Protein AF-A0A7L4GC61-F1 (afdb_monomer)

Radius of gyration: 16.69 Å; Cα contacts (8 Å, |Δi|>4): 336; chains: 1; bounding box: 38×50×39 Å

Sequence (170 aa):
AGTTYAFGKGGALITYTWPPNDRPSTRADRLALGFSTRQRDAVLVRVDSAAGLGDFLQLHIVRGRGGGGGRGDRCSPPSQGSGDSERLALARQRIPFRLGRVVEEWLLDKGRQLTIFNSQAAVRVGGRDRGRPFQGQLSGLYYNGLKLLALAAEGHPRVRLEGDLRLVGE

Solvent-accessible surface area (backbone atoms only — not comparable to full-atom values): 9991 Å² total; per-residue (Å²): 132,48,28,25,36,36,25,36,93,81,14,13,36,40,37,40,51,45,53,89,91,66,33,53,63,40,70,75,83,51,66,38,47,44,73,49,62,87,68,54,60,26,26,52,38,36,35,35,28,38,91,92,68,82,36,36,40,38,36,30,39,61,63,75,78,74,90,72,91,75,90,81,87,77,90,66,66,84,74,93,67,88,68,103,45,77,46,77,48,78,51,74,93,78,74,77,98,55,93,81,73,63,50,80,74,69,83,79,74,62,94,61,84,68,70,65,50,56,39,38,28,35,41,38,32,20,24,43,94,71,81,28,42,26,47,36,40,41,27,49,36,34,45,79,85,42,47,56,47,49,40,50,72,73,63,37,92,52,46,46,81,46,71,36,63,41,84,74,48,96

Secondary structure (DSSP, 8-state):
---EEEEEEEEEEEEEE--GGG---BSS--EEEEEE---SSEEEEEEEEPTTT--EEEEEE--------------PPS---S-TTEEEEE--S---S-TT------TT-S-S----B--EEEEEESSGGGT----EEEEEEEETTEEHHHHHHTT-TTEEEEEEEEEEE-

Organism: Podargus strigoides (NCBI:txid8905)

Mean predicted aligned error: 12.0 Å

Foldseek 3Di:
DWWKKFAAPFFKKKKFFDDQVRFDKALAKDKWKDWDDPDQWAWFKKWDADPPPRAIATEIHHHPPPPDDDDDDDPPPPDPDDDPHYHYDYDDPDDDDDPDPIVPPDPPPPPDNRDIRPRTTMMMGQRVVVVRGDGGMMIQIDMPNDSRSVCVVVVPVSIDMDDDMDTDDD

pLDDT: mean 71.9, std 22.04, range [30.17, 96.06]

Nearest PDB structures (foldseek):
  3mw3-assembly1_A  TM=7.211E-01  e=9.242E-18  Rattus norvegicus
  3mw4-assembly3_C  TM=7.363E-01  e=2.525E-15  Mus musculus
  3qcw-assembly2_B  TM=7.271E-01  e=1.441E-15  Bos taurus
  3asi-assembly1_A  TM=7.271E-01  e=3.535E-15  Bos taurus
  2r1b-assembly2_B  TM=7.005E-01  e=1.151E-15  Rattus norvegicus

InterPro domains:
  IPR013320 Concanavalin A-like lectin/glucanase domain superfamily [SSF49899] (2-157)

Structure (mmCIF, N/CA/C/O backbone):
data_AF-A0A7L4GC61-F1
#
_entry.id   AF-A0A7L4GC61-F1
#
loop_
_atom_site.group_PDB
_atom_site.id
_atom_site.type_symbol
_atom_site.label_atom_id
_atom_site.label_alt_id
_atom_site.label_comp_id
_atom_site.label_asym_id
_atom_site.label_entity_id
_atom_site.label_seq_id
_atom_site.pdbx_PDB_ins_code
_atom_site.Cartn_x
_atom_site.Cartn_y
_atom_site.Cartn_z
_atom_site.occupancy
_atom_site.B_iso_or_equiv
_atom_site.auth_seq_id
_atom_site.auth_comp_id
_atom_site.auth_asym_id
_atom_site.auth_atom_id
_atom_site.pdbx_PDB_model_num
ATOM 1 N N . ALA A 1 1 ? -12.280 -14.596 1.976 1.00 49.78 1 ALA A N 1
ATOM 2 C CA . ALA A 1 1 ? -11.613 -13.965 3.130 1.00 49.78 1 ALA A CA 1
ATOM 3 C C . ALA A 1 1 ? -10.316 -13.335 2.637 1.00 49.78 1 ALA A C 1
ATOM 5 O O .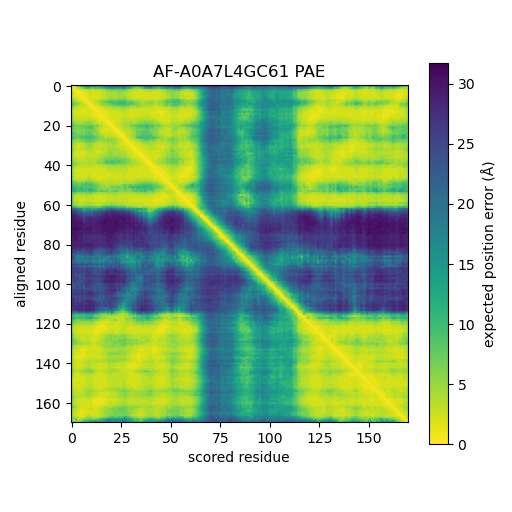 ALA A 1 1 ? -9.881 -13.688 1.543 1.00 49.78 1 ALA A O 1
ATOM 6 N N . GLY A 1 2 ? -9.790 -12.330 3.326 1.00 73.25 2 GLY A N 1
ATOM 7 C CA . GLY A 1 2 ? -8.585 -11.638 2.887 1.00 73.25 2 GLY A CA 1
ATOM 8 C C . GLY A 1 2 ? -7.838 -11.034 4.065 1.00 73.25 2 GLY A C 1
ATOM 9 O O . GLY A 1 2 ? -8.454 -10.532 5.008 1.00 73.25 2 GLY A O 1
ATOM 10 N N . THR A 1 3 ? -6.510 -11.033 3.958 1.00 88.50 3 THR A N 1
ATOM 11 C CA . THR A 1 3 ? -5.592 -10.576 4.999 1.00 88.50 3 THR A CA 1
ATOM 12 C C . THR A 1 3 ? -5.874 -9.139 5.423 1.00 88.50 3 THR A C 1
ATOM 14 O O . THR A 1 3 ? -6.007 -8.240 4.584 1.00 88.50 3 THR A O 1
ATOM 17 N N . THR A 1 4 ? -5.969 -8.932 6.734 1.00 89.25 4 THR A N 1
ATOM 18 C CA . THR A 1 4 ? -6.341 -7.674 7.379 1.00 89.25 4 THR A CA 1
ATOM 19 C C . THR A 1 4 ? -5.303 -7.267 8.418 1.00 89.25 4 THR A C 1
ATOM 21 O O . THR A 1 4 ? -5.011 -8.015 9.350 1.00 89.25 4 THR A O 1
ATOM 24 N N . TYR A 1 5 ? -4.809 -6.036 8.305 1.00 92.81 5 TYR A N 1
ATOM 25 C CA . TYR A 1 5 ? -3.865 -5.417 9.230 1.00 92.81 5 TYR A CA 1
ATOM 26 C C . TYR A 1 5 ? -4.482 -4.215 9.942 1.00 92.81 5 TYR A C 1
ATOM 28 O O . TYR A 1 5 ? -5.166 -3.397 9.327 1.00 92.81 5 TYR A O 1
ATOM 36 N N . ALA A 1 6 ? -4.197 -4.079 11.234 1.00 93.00 6 ALA A N 1
ATOM 37 C CA . ALA A 1 6 ? -4.470 -2.882 12.014 1.00 93.00 6 ALA A CA 1
ATOM 38 C C . ALA A 1 6 ? -3.208 -2.022 12.143 1.00 93.00 6 ALA A C 1
ATOM 40 O O . ALA A 1 6 ? -2.144 -2.507 12.520 1.00 93.00 6 ALA A O 1
ATOM 41 N N . PHE A 1 7 ? -3.375 -0.735 11.860 1.00 94.00 7 PHE A N 1
ATOM 42 C CA . PHE A 1 7 ? -2.390 0.328 11.987 1.00 94.00 7 PHE A CA 1
ATOM 43 C C . PHE A 1 7 ? -2.709 1.111 13.258 1.00 94.00 7 PHE A C 1
ATOM 45 O O . PHE A 1 7 ? -3.778 1.726 13.368 1.00 94.00 7 PHE A O 1
ATOM 52 N N . GLY A 1 8 ? -1.806 1.040 14.232 1.00 90.94 8 GLY A N 1
ATOM 53 C CA . GLY A 1 8 ? -1.959 1.681 15.529 1.00 90.94 8 GLY A CA 1
ATOM 54 C C . G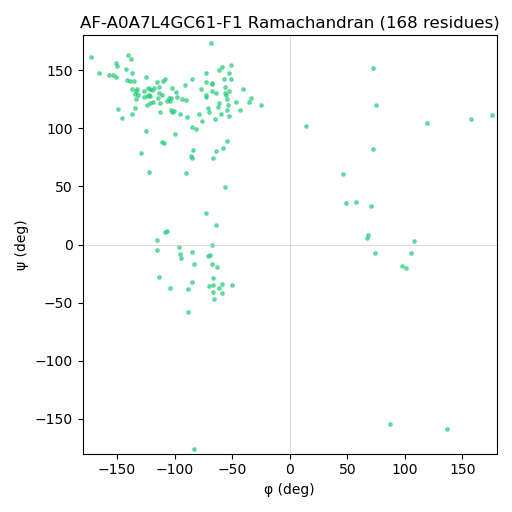LY A 1 8 ? -1.558 3.158 15.531 1.00 90.94 8 GLY A C 1
ATOM 55 O O . GLY A 1 8 ? -1.248 3.759 14.500 1.00 90.94 8 GLY A O 1
ATOM 56 N N . LYS A 1 9 ? -1.600 3.785 16.712 1.00 87.12 9 LYS A N 1
ATOM 57 C CA . LYS A 1 9 ? -1.437 5.245 16.862 1.00 87.12 9 LYS A CA 1
ATOM 58 C C . LYS A 1 9 ? -0.031 5.726 16.503 1.00 87.12 9 LYS A C 1
ATOM 60 O O . LYS A 1 9 ? 0.106 6.859 16.047 1.00 87.12 9 LYS A O 1
ATOM 65 N N . GLY A 1 10 ? 0.984 4.875 16.679 1.00 85.12 10 GLY A N 1
ATOM 66 C CA . GLY A 1 10 ? 2.372 5.180 16.312 1.00 85.12 10 GLY A CA 1
ATOM 67 C C . GLY A 1 10 ? 2.611 5.266 14.800 1.00 85.12 10 GLY A C 1
ATOM 68 O O . GLY A 1 10 ? 3.680 5.699 14.368 1.00 85.12 10 GLY A O 1
ATOM 69 N N . GLY A 1 11 ? 1.612 4.878 13.999 1.00 89.75 11 GLY A N 1
ATOM 70 C CA . GLY A 1 11 ? 1.738 4.721 12.561 1.00 89.75 11 GLY A CA 1
ATOM 71 C C . GLY A 1 11 ? 2.558 3.485 12.203 1.00 89.75 11 GLY A C 1
ATOM 72 O O . GLY A 1 11 ? 3.457 3.051 12.927 1.00 89.75 11 GLY A O 1
ATOM 73 N N . ALA A 1 12 ? 2.260 2.930 11.039 1.00 94.12 12 ALA A N 1
ATOM 74 C CA . ALA A 1 12 ? 2.990 1.803 10.493 1.00 94.12 12 ALA A CA 1
ATOM 75 C C . ALA A 1 12 ? 3.232 1.984 9.001 1.00 94.12 12 ALA A C 1
ATOM 77 O O . ALA A 1 12 ? 2.556 2.770 8.332 1.00 94.12 12 ALA A O 1
ATOM 78 N N . LEU A 1 13 ? 4.226 1.260 8.504 1.00 95.31 13 LEU A N 1
ATOM 79 C CA . LEU A 1 13 ? 4.596 1.231 7.106 1.00 95.31 13 LEU A CA 1
ATOM 80 C C . LEU A 1 13 ? 4.791 -0.217 6.671 1.00 95.31 13 LEU A C 1
ATOM 82 O O . LEU A 1 13 ? 5.587 -0.947 7.258 1.00 95.31 13 LEU A O 1
ATOM 86 N N . ILE A 1 14 ? 4.079 -0.612 5.623 1.00 95.81 14 ILE A N 1
ATOM 87 C CA . ILE A 1 14 ? 4.376 -1.833 4.878 1.00 95.81 14 ILE A CA 1
ATOM 88 C C . ILE A 1 14 ? 4.992 -1.401 3.560 1.00 95.81 14 ILE A C 1
ATOM 90 O O . ILE A 1 14 ? 4.377 -0.637 2.817 1.00 95.81 14 ILE A O 1
ATOM 94 N N . THR A 1 15 ? 6.188 -1.892 3.266 1.00 96.06 15 THR A N 1
ATOM 95 C CA . THR A 1 15 ? 6.889 -1.599 2.017 1.00 96.06 15 THR A CA 1
ATOM 96 C C . THR A 1 15 ? 7.110 -2.886 1.246 1.00 96.06 15 THR A C 1
ATOM 98 O O . THR A 1 15 ? 7.748 -3.801 1.753 1.00 96.06 15 THR A O 1
ATOM 101 N N . TYR A 1 16 ? 6.619 -2.943 0.014 1.00 95.38 16 TYR A N 1
ATOM 102 C CA . TYR A 1 16 ? 7.006 -3.949 -0.965 1.00 95.38 16 TYR A CA 1
ATOM 103 C C . TYR A 1 16 ? 7.936 -3.305 -1.989 1.00 95.38 16 TYR A C 1
ATOM 105 O O . TYR A 1 16 ? 7.571 -2.297 -2.596 1.00 95.38 16 TYR A O 1
ATOM 113 N N . THR A 1 17 ? 9.111 -3.889 -2.204 1.00 94.50 17 THR A N 1
ATOM 114 C CA . THR A 1 17 ? 10.103 -3.365 -3.153 1.00 94.50 17 THR A CA 1
ATOM 115 C C . THR A 1 17 ? 10.301 -4.340 -4.306 1.00 94.50 17 THR A C 1
ATOM 117 O O . THR A 1 17 ? 10.631 -5.509 -4.091 1.00 94.50 17 THR A O 1
ATOM 120 N N . TRP A 1 18 ? 10.151 -3.855 -5.540 1.00 93.31 18 TRP A N 1
ATOM 121 C CA . TRP A 1 18 ? 10.529 -4.630 -6.719 1.00 93.31 18 TRP A CA 1
ATOM 122 C C . TRP A 1 18 ? 12.051 -4.614 -6.898 1.00 93.31 18 TRP A C 1
ATOM 124 O O . TRP A 1 18 ? 12.667 -3.540 -6.836 1.00 93.31 18 TRP A O 1
ATOM 134 N N . PRO A 1 19 ? 12.674 -5.775 -7.167 1.00 91.81 19 PRO A N 1
ATOM 135 C CA . PRO A 1 19 ? 14.046 -5.822 -7.649 1.00 91.81 19 PRO A CA 1
ATOM 136 C C . PRO A 1 19 ? 14.223 -4.928 -8.881 1.00 91.81 19 PRO A C 1
ATOM 138 O O . PRO A 1 19 ? 13.292 -4.832 -9.680 1.00 91.81 19 PRO A O 1
ATOM 141 N N . PRO A 1 20 ? 15.403 -4.315 -9.087 1.00 87.38 20 PRO A N 1
ATOM 142 C CA . PRO A 1 20 ? 15.660 -3.450 -10.240 1.00 87.38 20 PRO A CA 1
ATOM 143 C C . PRO A 1 20 ? 15.290 -4.068 -11.596 1.00 87.38 20 PRO A C 1
ATOM 145 O O . PRO A 1 20 ? 14.794 -3.352 -12.459 1.00 87.38 20 PRO A O 1
ATOM 148 N N . ASN A 1 21 ? 15.463 -5.385 -11.745 1.00 89.88 21 ASN A N 1
ATOM 149 C CA . ASN A 1 21 ? 15.194 -6.119 -12.987 1.00 89.88 21 ASN A CA 1
ATOM 150 C C . ASN A 1 21 ? 13.714 -6.506 -13.174 1.00 89.88 21 ASN A C 1
ATOM 152 O O . ASN A 1 21 ? 13.304 -6.799 -14.290 1.00 89.88 21 ASN A O 1
ATOM 156 N N . ASP A 1 22 ? 12.912 -6.474 -12.105 1.00 89.31 22 ASP A N 1
ATOM 157 C CA . ASP A 1 22 ? 11.516 -6.941 -12.093 1.00 89.31 22 ASP A CA 1
ATOM 158 C C . ASP A 1 22 ? 10.516 -5.770 -12.038 1.00 89.31 22 ASP A C 1
ATOM 160 O O . ASP A 1 22 ? 9.337 -5.971 -11.740 1.00 89.31 22 ASP A O 1
ATOM 164 N N . ARG A 1 23 ? 10.971 -4.525 -12.241 1.00 88.81 23 ARG A N 1
ATOM 165 C CA . ARG A 1 23 ? 10.123 -3.333 -12.100 1.00 88.81 23 ARG A CA 1
ATOM 166 C C . ARG A 1 23 ? 9.093 -3.267 -13.230 1.00 88.81 23 ARG A C 1
ATOM 168 O O . ARG A 1 23 ? 9.476 -3.063 -14.384 1.00 88.81 23 ARG A O 1
ATOM 175 N N . PRO A 1 24 ? 7.788 -3.394 -12.936 1.00 85.69 24 PRO A N 1
ATOM 176 C CA . PRO A 1 24 ? 6.777 -3.379 -13.978 1.00 85.69 24 PRO A CA 1
ATOM 177 C C . PRO A 1 24 ? 6.593 -1.964 -14.535 1.00 85.69 24 PRO A C 1
ATOM 179 O O . PRO A 1 24 ? 6.721 -0.968 -13.819 1.00 85.69 24 PRO A O 1
ATOM 182 N N . SER A 1 25 ? 6.260 -1.891 -15.823 1.00 82.50 25 SER A N 1
ATOM 183 C CA . SER A 1 25 ? 5.796 -0.668 -16.481 1.00 82.50 25 SER A CA 1
ATOM 184 C C . SER A 1 25 ? 4.414 -0.928 -17.060 1.00 82.50 25 SER A C 1
ATOM 186 O O . SER A 1 25 ? 4.239 -1.854 -17.853 1.00 82.50 25 SER A O 1
ATOM 188 N N . THR A 1 26 ? 3.416 -0.154 -16.646 1.00 74.75 26 THR A N 1
ATOM 189 C CA . THR A 1 26 ? 2.010 -0.447 -16.952 1.00 74.75 26 THR A CA 1
ATOM 190 C C . THR A 1 26 ? 1.335 0.729 -17.645 1.00 74.75 26 THR A C 1
ATOM 192 O O . THR A 1 26 ? 1.588 1.901 -17.366 1.00 74.75 26 THR A O 1
ATOM 195 N N . ARG A 1 27 ? 0.434 0.411 -18.580 1.00 69.19 27 ARG A N 1
ATOM 196 C CA . ARG A 1 27 ? -0.474 1.402 -19.180 1.00 69.19 27 ARG A CA 1
ATOM 197 C C . ARG A 1 27 ? -1.724 1.605 -18.331 1.00 69.19 27 ARG A C 1
ATOM 199 O O . ARG A 1 27 ? -2.237 2.714 -18.274 1.00 69.19 27 ARG A O 1
ATOM 206 N N . ALA A 1 28 ? -2.178 0.552 -17.652 1.00 67.88 28 ALA A N 1
ATOM 207 C CA . ALA A 1 28 ? -3.337 0.565 -16.771 1.00 67.88 28 ALA A CA 1
ATOM 208 C C . ALA A 1 28 ? -2.993 -0.124 -15.446 1.00 67.88 28 ALA A C 1
ATOM 210 O O . ALA A 1 28 ? -2.425 -1.215 -15.447 1.00 67.88 28 ALA A O 1
ATOM 211 N N . ASP A 1 29 ? -3.369 0.508 -14.335 1.00 71.88 29 ASP A N 1
ATOM 212 C CA . ASP A 1 29 ? -3.153 -0.005 -12.985 1.00 71.88 29 ASP A CA 1
ATOM 213 C C . ASP A 1 29 ? -4.489 -0.340 -12.320 1.00 71.88 29 ASP A C 1
ATOM 215 O O . ASP A 1 29 ? -5.443 0.436 -12.385 1.00 71.88 29 ASP A O 1
ATOM 219 N N . ARG A 1 30 ? -4.551 -1.495 -11.656 1.00 75.75 30 ARG A N 1
ATOM 220 C CA . ARG A 1 30 ? -5.691 -1.940 -10.851 1.00 75.75 30 ARG A CA 1
ATOM 221 C C . ARG A 1 30 ? -5.276 -1.979 -9.389 1.00 75.75 30 ARG A C 1
ATOM 223 O O . ARG A 1 30 ? -4.443 -2.800 -9.013 1.00 75.75 30 ARG A O 1
ATOM 230 N N . LEU A 1 31 ? -5.880 -1.117 -8.578 1.00 78.00 31 LEU A N 1
ATOM 231 C CA . LEU A 1 31 ? -5.681 -1.041 -7.134 1.00 78.00 31 LEU A CA 1
ATOM 232 C C . LEU A 1 31 ? -7.028 -1.245 -6.438 1.00 78.00 31 LEU A C 1
ATOM 234 O O . LEU A 1 31 ? -7.983 -0.541 -6.746 1.00 78.00 31 LEU A O 1
ATOM 238 N N . ALA A 1 32 ? -7.090 -2.173 -5.490 1.00 78.75 32 ALA A N 1
ATOM 239 C CA . ALA A 1 32 ? -8.248 -2.382 -4.631 1.00 78.75 32 ALA A CA 1
ATOM 240 C C . ALA A 1 32 ? -7.794 -2.556 -3.181 1.00 78.75 32 ALA A C 1
ATOM 242 O O . ALA A 1 32 ? -6.779 -3.194 -2.915 1.00 78.75 32 ALA A O 1
ATOM 243 N N . LEU A 1 33 ? -8.540 -1.984 -2.240 1.00 80.94 33 LEU A N 1
ATOM 244 C CA . LEU A 1 33 ? -8.346 -2.190 -0.805 1.00 80.94 33 LEU A CA 1
ATOM 245 C C . LEU A 1 33 ? -9.630 -1.886 -0.037 1.00 80.94 33 LEU A C 1
ATOM 247 O O . LEU A 1 33 ? -10.377 -0.970 -0.383 1.00 80.94 33 LEU A O 1
ATOM 251 N N . GLY A 1 34 ? -9.853 -2.639 1.032 1.00 81.69 34 GLY A N 1
ATOM 252 C CA . GLY A 1 34 ? -10.786 -2.287 2.090 1.00 81.69 34 GLY A CA 1
ATOM 253 C C . GLY A 1 34 ? -10.056 -1.502 3.171 1.00 81.69 34 GLY A C 1
ATOM 254 O O . GLY A 1 34 ? -8.937 -1.849 3.542 1.00 81.69 34 GLY A O 1
ATOM 255 N N . PHE A 1 35 ? -10.668 -0.439 3.690 1.00 84.19 35 PHE A N 1
ATOM 256 C CA . PHE A 1 35 ? -10.126 0.279 4.839 1.00 84.19 35 PHE A CA 1
ATOM 257 C C . PHE A 1 35 ? -11.231 0.748 5.780 1.00 84.19 35 PHE A C 1
ATOM 259 O O . PHE A 1 35 ? -12.350 1.037 5.361 1.00 84.19 35 PHE A O 1
ATOM 266 N N . SER A 1 36 ? -10.900 0.849 7.063 1.00 80.69 36 SER A N 1
ATOM 267 C CA . SER A 1 36 ? -11.767 1.389 8.106 1.00 80.69 36 SER A CA 1
ATOM 268 C C . SER A 1 36 ? -10.955 2.341 8.968 1.00 80.69 36 SER A C 1
ATOM 270 O O . SER A 1 36 ? -9.974 1.942 9.592 1.00 80.69 36 SER A O 1
ATOM 272 N N . THR A 1 37 ? -11.339 3.616 8.990 1.00 83.19 37 THR A N 1
ATOM 273 C CA . THR A 1 37 ? -10.672 4.633 9.805 1.00 83.19 37 THR A CA 1
ATOM 274 C C . THR A 1 37 ? -11.630 5.740 10.222 1.00 83.19 37 THR A C 1
ATOM 276 O O . THR A 1 37 ? -12.630 6.011 9.559 1.00 83.19 37 THR A O 1
ATOM 279 N N . ARG A 1 38 ? -11.288 6.413 11.323 1.00 80.00 38 ARG A N 1
ATOM 280 C CA . ARG A 1 38 ? -11.904 7.681 11.741 1.00 80.00 38 ARG A CA 1
ATOM 281 C C . ARG A 1 38 ? -11.099 8.901 11.282 1.00 80.00 38 ARG A C 1
ATOM 283 O O . ARG A 1 38 ? -11.566 10.029 11.439 1.00 80.00 38 ARG A O 1
ATOM 290 N N . GLN A 1 39 ? -9.897 8.698 10.740 1.00 80.50 39 GLN A N 1
ATOM 291 C CA . GLN A 1 39 ? -9.047 9.782 10.266 1.00 80.50 39 GLN A CA 1
ATOM 292 C C . GLN A 1 39 ? -9.667 10.461 9.049 1.00 80.50 39 GLN A C 1
ATOM 294 O O . GLN A 1 39 ? -10.220 9.817 8.159 1.00 80.50 39 GLN A O 1
ATOM 299 N N . ARG A 1 40 ? -9.567 11.790 9.030 1.00 77.62 40 ARG A N 1
ATOM 300 C CA . ARG A 1 40 ? -10.038 12.652 7.934 1.00 77.62 40 ARG A CA 1
ATOM 301 C C . ARG A 1 40 ? -8.948 12.977 6.926 1.00 77.62 40 ARG A C 1
ATOM 303 O O . ARG A 1 40 ? -9.245 13.532 5.875 1.00 77.62 40 ARG A O 1
ATOM 310 N N . ASP A 1 41 ? -7.716 12.653 7.276 1.00 81.25 41 ASP A N 1
ATOM 311 C CA . ASP A 1 41 ? -6.543 12.900 6.472 1.00 81.25 41 ASP A CA 1
ATOM 312 C C . ASP A 1 41 ? -5.511 11.801 6.757 1.00 81.25 41 ASP A C 1
ATOM 314 O O . ASP A 1 41 ? -5.092 11.646 7.903 1.00 81.25 41 ASP A O 1
ATOM 318 N N . ALA A 1 42 ? -5.175 11.001 5.743 1.00 83.06 42 ALA A N 1
ATOM 319 C CA . ALA A 1 42 ? -4.178 9.933 5.828 1.00 83.06 42 ALA A CA 1
ATOM 320 C C . ALA A 1 42 ? -3.766 9.451 4.432 1.00 83.06 42 ALA A C 1
ATOM 322 O O . ALA A 1 42 ? -4.596 9.413 3.521 1.00 83.06 42 ALA A O 1
ATOM 323 N N . VAL A 1 43 ? -2.515 9.020 4.261 1.00 87.44 43 VAL A N 1
ATOM 324 C CA . VAL A 1 43 ? -2.086 8.301 3.051 1.00 87.44 43 VAL A CA 1
ATOM 325 C C . VAL A 1 43 ? -2.290 6.805 3.270 1.00 87.44 43 VAL A C 1
ATOM 327 O O . VAL A 1 43 ? -1.785 6.236 4.233 1.00 87.44 43 VAL A O 1
ATOM 330 N N . LEU A 1 44 ? -3.041 6.172 2.368 1.00 87.81 44 LEU A N 1
ATOM 331 C CA . LEU A 1 44 ? -3.351 4.746 2.445 1.00 87.81 44 LEU A CA 1
ATOM 332 C C . LEU A 1 44 ? -2.270 3.936 1.744 1.00 87.81 44 LEU A C 1
ATOM 334 O O . LEU A 1 44 ? -1.625 3.092 2.361 1.00 87.81 44 LEU A O 1
ATOM 338 N N . VAL A 1 45 ? -2.067 4.218 0.458 1.00 90.50 45 VAL A N 1
ATOM 339 C CA . VAL A 1 45 ? -1.139 3.492 -0.408 1.00 90.50 45 VAL A CA 1
ATOM 340 C C . VAL A 1 45 ? -0.453 4.480 -1.334 1.00 90.50 45 VAL A C 1
ATOM 342 O O . VAL A 1 45 ? -1.082 5.406 -1.846 1.00 90.50 45 VAL A O 1
ATOM 345 N N . ARG A 1 46 ? 0.831 4.263 -1.584 1.00 89.50 46 ARG A N 1
ATOM 346 C CA . ARG A 1 46 ? 1.609 4.990 -2.575 1.00 89.50 46 ARG A CA 1
ATOM 347 C C . ARG A 1 46 ? 2.480 4.018 -3.356 1.00 89.50 46 ARG A C 1
ATOM 349 O O . ARG A 1 46 ? 3.130 3.169 -2.760 1.00 89.50 46 ARG A O 1
ATOM 356 N N . VAL A 1 47 ? 2.500 4.151 -4.673 1.00 88.88 47 VAL A N 1
ATOM 357 C CA . VAL A 1 47 ? 3.423 3.445 -5.561 1.00 88.88 47 VAL A CA 1
ATOM 358 C C . VAL A 1 47 ? 4.348 4.490 -6.154 1.00 88.88 47 VAL A C 1
ATOM 360 O O . VAL A 1 47 ? 3.875 5.441 -6.771 1.00 88.88 47 VAL A O 1
ATOM 363 N N . ASP A 1 48 ? 5.649 4.338 -5.953 1.00 86.94 48 ASP A N 1
ATOM 364 C CA . ASP A 1 48 ? 6.652 5.231 -6.531 1.00 86.94 48 ASP A CA 1
ATOM 365 C C . ASP A 1 48 ? 7.414 4.509 -7.647 1.00 86.94 48 ASP A C 1
ATOM 367 O O . ASP A 1 48 ? 7.721 3.315 -7.546 1.00 86.94 48 ASP A O 1
ATOM 371 N N . SER A 1 49 ? 7.728 5.250 -8.708 1.00 84.81 49 SER A N 1
ATOM 372 C CA . SER A 1 49 ? 8.676 4.830 -9.741 1.00 84.81 49 SER A CA 1
ATOM 373 C C . SER A 1 49 ? 10.112 4.771 -9.211 1.00 84.81 49 SER A C 1
ATOM 375 O O . SER A 1 49 ? 10.422 5.145 -8.075 1.00 84.81 49 SER A O 1
ATOM 377 N N . ALA A 1 50 ? 11.011 4.262 -10.048 1.00 83.12 50 ALA A N 1
ATOM 378 C CA . ALA A 1 50 ? 12.440 4.293 -9.798 1.00 83.12 50 ALA A CA 1
ATOM 379 C C . ALA A 1 50 ? 12.971 5.722 -9.625 1.00 83.12 50 ALA A C 1
ATOM 381 O O . ALA A 1 50 ? 12.440 6.689 -10.175 1.00 83.12 50 ALA A O 1
ATOM 382 N N . ALA A 1 51 ? 14.068 5.835 -8.874 1.00 78.12 51 ALA A N 1
ATOM 383 C CA . ALA A 1 51 ? 14.772 7.096 -8.699 1.00 78.12 51 ALA A CA 1
ATOM 384 C C . ALA A 1 51 ? 15.109 7.721 -10.064 1.00 78.12 51 ALA A C 1
ATOM 386 O O . ALA A 1 51 ? 15.612 7.036 -10.953 1.00 78.12 51 ALA A O 1
ATOM 387 N N . GLY A 1 52 ? 14.815 9.013 -10.212 1.00 73.50 52 GLY A N 1
ATOM 388 C CA . GLY A 1 52 ? 15.036 9.773 -11.445 1.00 73.50 52 GLY A CA 1
ATOM 389 C C . GLY A 1 52 ? 13.806 9.931 -12.345 1.00 73.50 52 GLY A C 1
ATOM 390 O O . GLY A 1 52 ? 13.799 10.854 -13.148 1.00 73.50 52 GLY A O 1
ATOM 391 N N . LEU A 1 53 ? 12.759 9.108 -12.192 1.00 74.12 53 LEU A N 1
ATOM 392 C CA . LEU A 1 53 ? 11.531 9.229 -12.997 1.00 74.12 53 LEU A CA 1
ATOM 393 C C . LEU A 1 53 ? 10.504 10.186 -12.379 1.00 74.12 53 LEU A C 1
ATOM 395 O O . LEU A 1 53 ? 9.843 10.924 -13.095 1.00 74.12 53 LEU A O 1
ATOM 399 N N . GLY A 1 54 ? 10.369 10.189 -11.051 1.00 70.62 54 GLY A N 1
ATOM 400 C CA . GLY A 1 54 ? 9.458 11.097 -10.340 1.00 70.62 54 GLY A CA 1
ATOM 401 C C . GLY A 1 54 ? 7.967 10.744 -10.447 1.00 70.62 54 GLY A C 1
ATOM 402 O O . GLY A 1 54 ? 7.164 11.326 -9.721 1.00 70.62 54 GLY A O 1
ATOM 403 N N . ASP A 1 55 ? 7.594 9.761 -11.270 1.00 73.81 55 ASP A N 1
ATOM 404 C CA . ASP A 1 55 ? 6.216 9.285 -11.399 1.00 73.81 55 ASP A CA 1
ATOM 405 C C . ASP A 1 55 ? 5.746 8.585 -10.120 1.00 73.81 55 ASP A C 1
ATOM 407 O O . ASP A 1 55 ? 6.471 7.766 -9.536 1.00 73.81 55 ASP A O 1
ATOM 411 N N . PHE A 1 56 ? 4.508 8.848 -9.705 1.00 80.00 56 PHE A N 1
ATOM 412 C CA . PHE A 1 56 ? 3.901 8.137 -8.587 1.00 80.00 56 PHE A CA 1
ATOM 413 C C . PHE A 1 56 ? 2.379 8.020 -8.710 1.00 80.00 56 PHE A C 1
ATOM 415 O O . PHE A 1 56 ? 1.681 8.858 -9.284 1.00 80.00 56 PHE A O 1
ATOM 422 N N . LEU A 1 57 ? 1.862 6.972 -8.079 1.00 80.06 57 LEU A N 1
ATOM 423 C CA . LEU A 1 57 ? 0.448 6.747 -7.826 1.00 80.06 57 LEU A CA 1
ATOM 424 C C . LEU A 1 57 ? 0.214 6.888 -6.325 1.00 80.06 57 LEU A C 1
ATOM 426 O O . LEU A 1 57 ? 0.893 6.233 -5.538 1.00 80.06 57 LEU A O 1
ATOM 430 N N . GLN A 1 58 ? -0.750 7.699 -5.895 1.00 81.50 58 GLN A N 1
ATOM 431 C CA . GLN A 1 58 ? -1.064 7.818 -4.470 1.00 81.50 58 GLN A CA 1
ATOM 432 C C . GLN A 1 58 ? -2.566 7.772 -4.222 1.00 81.50 58 GLN A C 1
ATOM 434 O O . GLN A 1 58 ? -3.340 8.539 -4.794 1.00 81.50 58 GLN A O 1
ATOM 439 N N . LEU A 1 59 ? -2.951 6.904 -3.291 1.00 81.44 59 LEU A N 1
ATOM 440 C CA . LEU A 1 59 ? -4.271 6.861 -2.699 1.00 81.44 59 LEU A CA 1
ATOM 441 C C . LEU A 1 59 ? -4.211 7.459 -1.297 1.00 81.44 59 LEU A C 1
ATOM 443 O O . LEU A 1 59 ? -3.473 6.994 -0.421 1.00 81.44 59 LEU A O 1
ATOM 447 N N . HIS A 1 60 ? -5.030 8.476 -1.069 1.00 80.25 60 HIS A N 1
ATOM 448 C CA . HIS A 1 60 ? -5.144 9.106 0.236 1.00 80.25 60 HIS A CA 1
ATOM 449 C C . HIS A 1 60 ? -6.591 9.462 0.579 1.00 80.25 60 HIS A C 1
ATOM 451 O O . HIS A 1 60 ? -7.476 9.522 -0.278 1.00 80.25 60 HIS A O 1
ATOM 457 N N . ILE A 1 61 ? -6.821 9.706 1.861 1.00 76.75 61 ILE A N 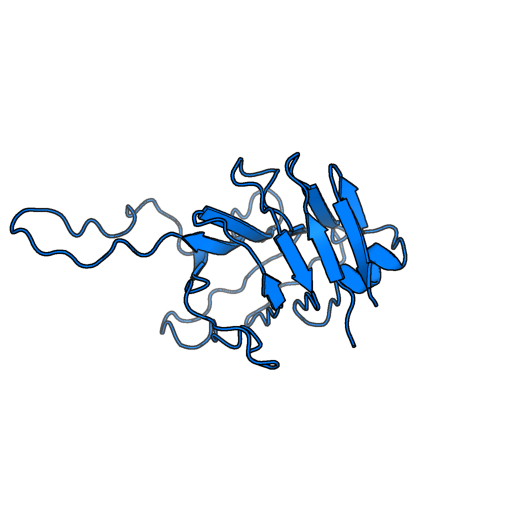1
ATOM 458 C CA . ILE A 1 61 ? -8.044 10.295 2.383 1.00 76.75 61 ILE A CA 1
ATOM 459 C C . ILE A 1 61 ? -7.794 11.793 2.481 1.00 76.75 61 ILE A C 1
ATOM 461 O O . ILE A 1 61 ? -6.832 12.226 3.115 1.00 76.75 61 ILE A O 1
ATOM 465 N N . VAL A 1 62 ? -8.663 12.582 1.860 1.00 69.19 62 VAL A N 1
ATOM 466 C CA . VAL A 1 62 ? -8.696 14.037 2.021 1.00 69.19 62 VAL A CA 1
ATOM 467 C C . VAL A 1 62 ? -10.083 14.396 2.513 1.00 69.19 62 VAL A C 1
ATOM 469 O O . VAL A 1 62 ? -11.088 13.990 1.924 1.00 69.19 62 VAL A O 1
ATOM 472 N N . ARG A 1 63 ? -10.148 15.163 3.601 1.00 60.66 63 ARG A N 1
ATOM 473 C CA . ARG A 1 63 ? -11.400 15.721 4.103 1.00 60.66 63 ARG A CA 1
ATOM 474 C C . ARG A 1 63 ? -12.070 16.477 2.958 1.00 60.66 63 ARG A C 1
ATOM 476 O O . ARG A 1 63 ? -11.515 17.449 2.452 1.00 60.66 63 ARG A O 1
ATOM 483 N N . GLY A 1 64 ? -13.283 16.069 2.587 1.00 49.28 64 GLY A N 1
ATOM 484 C CA . GLY A 1 64 ? -14.131 16.896 1.740 1.00 49.28 64 GLY A CA 1
ATOM 485 C C . GLY A 1 64 ? -14.261 18.261 2.406 1.00 49.28 64 GLY A C 1
ATOM 486 O O . GLY A 1 64 ? -14.768 18.352 3.528 1.00 49.28 64 GLY A O 1
ATOM 487 N N . ARG A 1 65 ? -13.757 19.314 1.753 1.00 43.88 65 ARG A N 1
ATOM 488 C CA . ARG A 1 65 ? -14.131 20.689 2.083 1.00 43.88 65 ARG A CA 1
ATOM 489 C C . ARG A 1 65 ? -15.658 20.680 2.039 1.00 43.88 65 ARG A C 1
ATOM 491 O O . ARG A 1 65 ? -16.236 20.412 0.988 1.00 43.88 65 ARG A O 1
ATOM 498 N N . GLY A 1 66 ? -16.296 20.807 3.200 1.00 41.62 66 GLY A N 1
ATOM 499 C CA . GLY A 1 66 ? -17.744 20.918 3.256 1.00 41.62 66 GLY A CA 1
ATOM 500 C C . GLY A 1 66 ? -18.131 22.077 2.351 1.00 41.62 66 GLY A C 1
ATOM 501 O O . GLY A 1 66 ? -17.572 23.163 2.487 1.00 41.62 66 GLY A O 1
ATOM 502 N N . GLY A 1 67 ? -19.022 21.829 1.396 1.00 46.28 67 GLY A N 1
ATOM 503 C CA . GLY A 1 67 ? -19.712 22.915 0.726 1.00 46.28 67 GLY A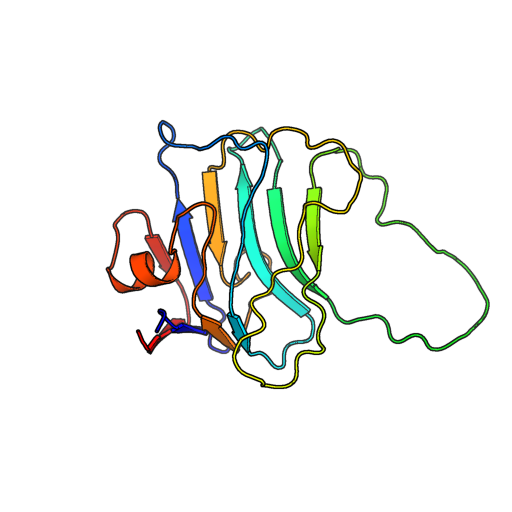 CA 1
ATOM 504 C C . GLY A 1 67 ? -20.469 23.702 1.791 1.00 46.28 67 GLY A C 1
ATOM 505 O O . GLY A 1 67 ? -21.388 23.173 2.408 1.00 46.28 67 GLY A O 1
ATOM 506 N N . GLY A 1 68 ? -20.036 24.933 2.032 1.00 37.25 68 GLY A N 1
ATOM 507 C CA . GLY A 1 68 ? -20.718 25.937 2.835 1.00 37.25 68 GLY A CA 1
ATOM 508 C C . GLY A 1 68 ? -20.405 27.279 2.193 1.00 37.25 68 GLY A C 1
ATOM 509 O O .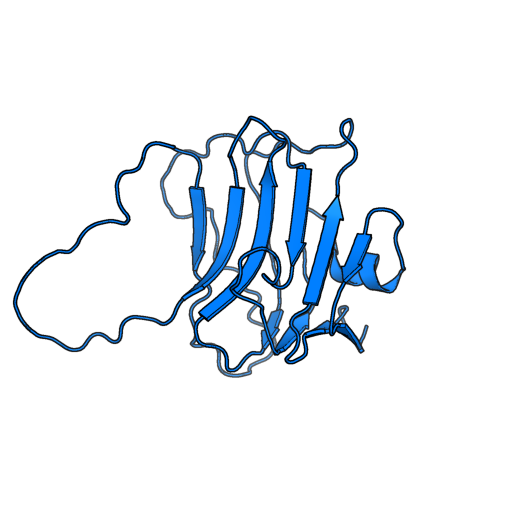 GLY A 1 68 ? -19.245 27.681 2.162 1.00 37.25 68 GLY A O 1
ATOM 510 N N . GLY A 1 69 ? -21.413 27.872 1.555 1.00 47.56 69 GLY A N 1
ATOM 511 C CA . GLY A 1 69 ? -21.280 29.019 0.666 1.00 47.56 69 GLY A CA 1
ATOM 512 C C . GLY A 1 69 ? -20.733 30.280 1.332 1.00 47.56 69 GLY A C 1
ATOM 513 O O . GLY A 1 69 ? -20.955 30.542 2.509 1.00 47.56 69 GLY A O 1
ATOM 514 N N . GLY A 1 70 ? -20.050 31.078 0.521 1.00 34.88 70 GLY A N 1
ATOM 515 C CA . GLY A 1 70 ? -19.542 32.396 0.868 1.00 34.88 70 GLY A CA 1
ATOM 516 C C . GLY A 1 70 ? -18.724 32.908 -0.307 1.00 34.88 70 GLY A C 1
ATOM 517 O O . GLY A 1 70 ? -17.716 32.311 -0.661 1.00 34.88 70 GLY A O 1
ATOM 518 N N . ARG A 1 71 ? -19.238 33.940 -0.973 1.00 46.72 71 ARG A N 1
ATOM 519 C CA . ARG A 1 71 ? -18.655 34.602 -2.146 1.00 46.72 71 ARG A CA 1
ATOM 520 C C . ARG A 1 71 ? -17.192 34.990 -1.893 1.00 46.72 71 ARG A C 1
ATOM 522 O O . ARG A 1 71 ? -16.885 35.479 -0.813 1.00 46.72 71 ARG A O 1
ATOM 529 N N . GLY A 1 72 ? -16.348 34.858 -2.915 1.00 45.19 72 GLY A N 1
ATOM 530 C CA . GLY A 1 72 ? -15.008 35.450 -2.929 1.00 45.19 72 GLY A CA 1
ATOM 531 C C . GLY A 1 72 ? -13.877 34.432 -3.042 1.00 45.19 72 GLY A C 1
ATOM 532 O O . GLY A 1 72 ? -13.502 33.785 -2.073 1.00 45.19 72 GLY A O 1
ATOM 533 N N . ASP A 1 73 ? -13.316 34.385 -4.245 1.00 46.47 73 ASP A N 1
ATOM 534 C CA . ASP A 1 73 ? -11.904 34.156 -4.547 1.00 46.47 73 ASP A CA 1
ATOM 535 C C . ASP A 1 73 ? -11.275 32.756 -4.426 1.00 46.47 73 ASP A C 1
ATOM 537 O O . ASP A 1 73 ? -11.093 32.164 -3.364 1.00 46.47 73 ASP A O 1
ATOM 541 N N . ARG A 1 74 ? -10.776 32.335 -5.600 1.00 37.91 74 ARG A N 1
ATOM 542 C CA . ARG A 1 74 ? -9.807 31.267 -5.890 1.00 37.91 74 ARG A CA 1
ATOM 543 C C . ARG A 1 74 ? -10.301 29.828 -5.737 1.00 37.91 74 ARG A C 1
ATOM 545 O O . ARG A 1 74 ? -9.916 29.082 -4.838 1.00 37.91 74 ARG A O 1
ATOM 552 N N . CYS A 1 75 ? -10.973 29.367 -6.794 1.00 37.00 75 CYS A N 1
ATOM 553 C CA . CYS A 1 75 ? -10.605 28.072 -7.368 1.00 37.00 75 CYS A CA 1
ATOM 554 C C . CYS A 1 75 ? -9.174 28.184 -7.912 1.00 37.00 75 CYS A C 1
ATOM 556 O O . CYS A 1 75 ? -8.971 28.402 -9.101 1.00 37.00 75 CYS A O 1
ATOM 558 N N . SER A 1 76 ? -8.177 28.076 -7.037 1.00 33.72 76 SER A N 1
ATOM 559 C CA . SER A 1 76 ? -6.871 27.636 -7.504 1.00 33.72 76 SER A CA 1
ATOM 560 C C . SER A 1 76 ? -7.035 26.151 -7.838 1.00 33.72 76 SER A C 1
ATOM 562 O O . SER A 1 76 ? -7.358 25.382 -6.924 1.00 33.72 76 SER A O 1
ATOM 564 N N . PRO A 1 77 ? -6.853 25.703 -9.097 1.00 40.75 77 PRO A N 1
ATOM 565 C CA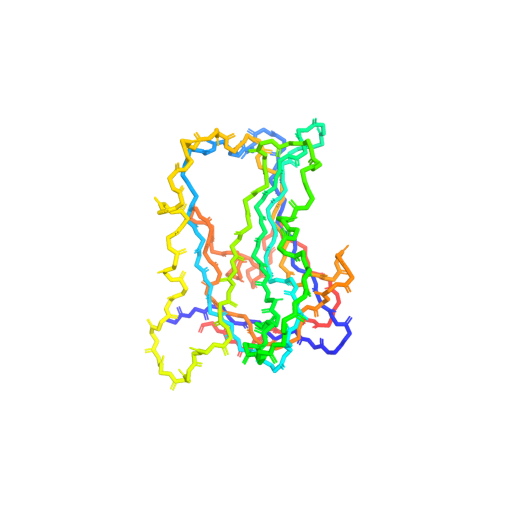 . PRO A 1 77 ? -6.519 24.301 -9.322 1.00 40.75 77 PRO A CA 1
ATOM 566 C C . PRO A 1 77 ? -5.323 23.946 -8.418 1.00 40.75 77 PRO A C 1
ATOM 568 O O . PRO A 1 77 ? -4.574 24.859 -8.040 1.00 40.75 77 PRO A O 1
ATOM 571 N N . PRO A 1 78 ? -5.126 22.668 -8.028 1.00 41.06 78 PRO A N 1
ATOM 572 C CA . PRO A 1 78 ? -3.844 22.272 -7.455 1.00 41.06 78 PRO A CA 1
ATOM 573 C C . PRO A 1 78 ? -2.766 22.862 -8.361 1.00 41.06 78 PRO A C 1
ATOM 575 O O . PRO A 1 78 ? -2.841 22.721 -9.582 1.00 41.06 78 PRO A O 1
ATOM 578 N N . SER A 1 79 ? -1.905 23.672 -7.749 1.00 34.69 79 SER A N 1
ATOM 579 C CA . SER A 1 79 ? -0.884 24.481 -8.398 1.00 34.69 79 SER A CA 1
ATOM 580 C C . SER A 1 79 ? -0.312 23.742 -9.599 1.00 34.69 79 SER A C 1
ATOM 582 O O . SER A 1 79 ? 0.180 22.626 -9.443 1.00 34.69 79 SER A O 1
ATOM 584 N N . GLN A 1 80 ? -0.400 24.370 -10.776 1.00 39.38 80 GLN A N 1
ATOM 585 C CA . GLN A 1 80 ? 0.377 24.015 -11.958 1.00 39.38 80 GLN A CA 1
ATOM 586 C C . GLN A 1 80 ? 1.863 24.118 -11.590 1.00 39.38 80 GLN A C 1
ATOM 588 O O . GLN A 1 80 ? 2.511 25.139 -11.784 1.00 39.38 80 GLN A O 1
ATOM 593 N N . GLY A 1 81 ? 2.368 23.056 -10.974 1.00 31.44 81 GLY A N 1
ATOM 594 C CA . GLY A 1 81 ? 3.768 22.756 -10.762 1.00 31.44 81 GLY A CA 1
ATOM 595 C C . GLY A 1 81 ? 4.083 21.560 -11.640 1.00 31.44 81 GLY A C 1
ATOM 596 O O . GLY A 1 81 ? 3.885 20.429 -11.227 1.00 31.44 81 GLY A O 1
ATOM 597 N N . SER A 1 82 ? 4.455 21.862 -12.883 1.00 35.53 82 SER A N 1
ATOM 598 C CA . SER A 1 82 ? 5.210 21.040 -13.834 1.00 35.53 82 SER A CA 1
ATOM 599 C C . SER A 1 82 ? 5.363 19.543 -13.507 1.00 35.53 82 SER A C 1
ATOM 601 O O . SER A 1 82 ? 6.261 19.156 -12.762 1.00 35.53 82 SER A O 1
ATOM 603 N N . GLY A 1 83 ? 4.568 18.702 -14.170 1.00 30.55 83 GLY A N 1
ATOM 604 C CA . GLY A 1 83 ? 4.809 17.262 -14.261 1.00 30.55 83 GLY A CA 1
ATOM 605 C C . GLY A 1 83 ? 3.527 16.504 -14.579 1.00 30.55 83 GLY A C 1
ATOM 606 O O . GLY A 1 83 ? 2.658 16.361 -13.726 1.00 30.55 83 GLY A O 1
ATOM 607 N N . ASP A 1 84 ? 3.401 15.980 -15.793 1.00 36.31 84 ASP A N 1
ATOM 608 C CA . ASP A 1 84 ? 2.257 15.195 -16.281 1.00 36.31 84 ASP A CA 1
ATOM 609 C C . ASP A 1 84 ? 2.020 13.845 -15.557 1.00 36.31 84 ASP A C 1
ATOM 611 O O . ASP A 1 84 ? 1.259 12.999 -16.028 1.00 36.31 84 ASP A O 1
ATOM 615 N N . SER A 1 85 ? 2.612 13.653 -14.379 1.00 42.56 85 SER A N 1
ATOM 616 C CA . SER A 1 85 ? 2.938 12.350 -13.797 1.00 42.56 85 SER A CA 1
ATOM 617 C C . SER A 1 85 ? 2.205 11.999 -12.498 1.00 42.56 85 SER A C 1
ATOM 619 O O . SER A 1 85 ? 2.362 10.891 -11.983 1.00 42.56 85 SER A O 1
ATOM 621 N N . GLU A 1 86 ? 1.405 12.909 -11.935 1.00 44.81 86 GLU A N 1
ATOM 622 C CA . GLU A 1 86 ? 0.740 12.673 -10.648 1.00 44.81 86 GLU A CA 1
ATOM 623 C C . GLU A 1 86 ? -0.631 12.001 -10.823 1.00 44.81 86 GLU A C 1
ATOM 625 O O . GLU A 1 86 ? -1.605 12.611 -11.278 1.00 44.81 86 GLU A O 1
ATOM 630 N N . ARG A 1 87 ? -0.736 10.724 -10.427 1.00 52.81 87 ARG A N 1
ATOM 631 C CA . ARG A 1 87 ? -2.006 9.981 -10.403 1.00 52.81 87 ARG A CA 1
ATOM 632 C C . ARG A 1 87 ? -2.566 9.945 -8.980 1.00 52.81 87 ARG A C 1
ATOM 634 O O . ARG A 1 87 ? -2.196 9.095 -8.167 1.00 52.81 87 ARG A O 1
ATOM 641 N N . LEU A 1 88 ? -3.464 10.882 -8.678 1.00 48.00 88 LEU A N 1
ATOM 642 C CA . LEU A 1 88 ? -4.094 11.008 -7.365 1.00 48.00 88 LEU A CA 1
ATOM 643 C C . LEU A 1 88 ? -5.507 10.410 -7.357 1.00 48.00 88 LEU A C 1
ATOM 645 O O . LEU A 1 88 ? -6.413 10.934 -8.006 1.00 48.00 88 LEU A O 1
ATOM 649 N N . ALA A 1 89 ? -5.704 9.337 -6.590 1.00 49.16 89 ALA A N 1
ATOM 650 C CA . ALA A 1 89 ? -7.024 8.768 -6.331 1.00 49.16 89 ALA A CA 1
ATOM 651 C C . ALA A 1 89 ? -7.550 9.279 -4.977 1.00 49.16 89 ALA A C 1
ATOM 653 O O . ALA A 1 89 ? -6.868 9.187 -3.952 1.00 49.16 89 ALA A O 1
ATOM 654 N N . LEU A 1 90 ? -8.762 9.842 -4.968 1.00 46.53 90 LEU A N 1
ATOM 655 C CA . LEU A 1 90 ? -9.424 10.338 -3.759 1.00 46.53 90 LEU A CA 1
ATOM 656 C C . LEU A 1 90 ? -10.360 9.261 -3.206 1.00 46.53 90 LEU A C 1
ATOM 658 O O . LEU A 1 90 ? -11.402 8.993 -3.794 1.00 46.53 90 LEU A O 1
ATOM 662 N N . ALA A 1 91 ? -10.045 8.694 -2.040 1.00 43.41 91 ALA A N 1
ATOM 66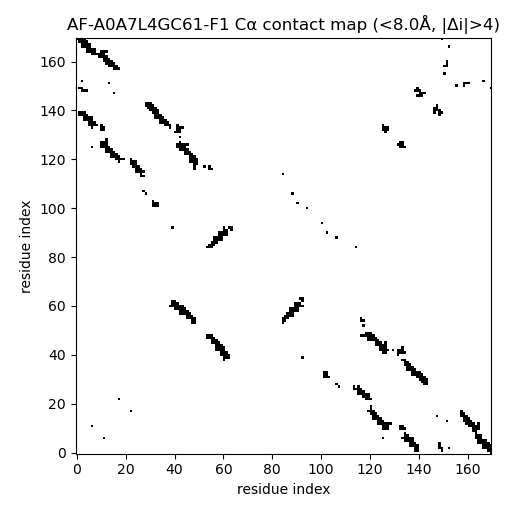3 C CA . ALA A 1 91 ? -10.984 7.825 -1.335 1.00 43.41 91 ALA A CA 1
ATOM 664 C C . ALA A 1 91 ? -12.074 8.684 -0.657 1.00 43.41 91 ALA A C 1
ATOM 666 O O . ALA A 1 91 ? -11.806 9.376 0.330 1.00 43.41 91 ALA A O 1
ATOM 667 N N . ARG A 1 92 ? -13.309 8.698 -1.183 1.00 38.16 92 ARG A N 1
ATOM 668 C CA . ARG A 1 92 ? -14.401 9.513 -0.613 1.00 38.16 92 ARG A CA 1
ATOM 669 C C . ARG A 1 92 ? -14.912 8.932 0.710 1.00 38.16 92 ARG A C 1
ATOM 671 O O . ARG A 1 92 ? -15.346 7.790 0.801 1.00 38.16 92 ARG A O 1
ATOM 678 N N . GLN A 1 93 ? -14.936 9.785 1.732 1.00 38.28 93 GLN A N 1
ATOM 679 C CA . GLN A 1 93 ? -15.206 9.477 3.143 1.00 38.28 93 GLN A CA 1
ATOM 680 C C . GLN A 1 93 ? -16.676 9.149 3.515 1.00 38.28 93 GLN A C 1
ATOM 682 O O . GLN A 1 93 ? -17.096 9.375 4.648 1.00 38.28 93 GLN A O 1
ATOM 687 N N . ARG A 1 94 ? -17.491 8.623 2.593 1.00 32.25 94 ARG A N 1
ATOM 688 C CA . ARG A 1 94 ? -18.875 8.196 2.883 1.00 32.25 94 ARG A CA 1
ATOM 689 C C . ARG A 1 94 ? -19.112 6.776 2.387 1.00 32.25 94 ARG A C 1
ATOM 691 O O . ARG A 1 94 ? -19.756 6.573 1.364 1.00 32.25 94 ARG A O 1
ATOM 698 N N . ILE A 1 95 ? -18.637 5.794 3.146 1.00 38.53 95 ILE A N 1
ATOM 699 C CA . ILE A 1 95 ? -19.039 4.400 2.956 1.00 38.53 95 ILE A CA 1
ATOM 700 C C . ILE A 1 95 ? -19.570 3.891 4.302 1.00 38.53 95 ILE A C 1
ATOM 702 O O . ILE A 1 95 ? -18.772 3.573 5.183 1.00 38.53 95 ILE A O 1
ATOM 706 N N . PRO A 1 96 ? -20.900 3.879 4.529 1.00 30.17 96 PRO A N 1
ATOM 707 C CA . PRO A 1 96 ? -21.459 3.111 5.636 1.00 30.17 96 PRO A CA 1
ATOM 708 C C . PRO A 1 96 ? -21.035 1.649 5.479 1.00 30.17 96 PRO A C 1
ATOM 710 O O . PRO A 1 96 ? -20.991 1.150 4.354 1.00 30.17 96 PRO A O 1
ATOM 713 N N . PHE A 1 97 ? -20.735 0.981 6.597 1.00 37.25 97 PHE A N 1
ATOM 714 C CA . PHE A 1 97 ? -20.438 -0.450 6.660 1.00 37.25 97 PHE A CA 1
ATOM 715 C C . PHE A 1 97 ? -21.581 -1.252 6.026 1.00 37.25 97 PHE A C 1
ATOM 717 O O . PHE A 1 97 ? -22.535 -1.654 6.685 1.00 37.25 97 PHE A O 1
ATOM 724 N N . ARG A 1 98 ? -21.496 -1.485 4.724 1.00 31.92 98 ARG A N 1
ATOM 725 C CA . ARG A 1 98 ? -22.140 -2.612 4.072 1.00 31.92 98 ARG A CA 1
ATOM 726 C C . ARG A 1 98 ? -21.032 -3.345 3.350 1.00 31.92 98 ARG A C 1
ATOM 728 O O . ARG A 1 98 ? -20.324 -2.748 2.538 1.00 31.92 98 ARG A O 1
ATOM 735 N N . LEU A 1 99 ? -20.865 -4.609 3.733 1.00 35.94 99 LEU A N 1
ATOM 736 C CA . LEU A 1 99 ? -20.036 -5.591 3.049 1.00 35.94 99 LEU A CA 1
ATOM 737 C C . LEU A 1 99 ? -20.062 -5.333 1.535 1.00 35.94 99 LEU A C 1
ATOM 739 O O . LEU A 1 99 ? -21.135 -5.290 0.938 1.00 35.94 99 LEU A O 1
ATOM 743 N N . GLY A 1 100 ? -18.890 -5.186 0.923 1.00 36.34 100 GLY A N 1
ATOM 744 C CA . GLY A 1 100 ? -18.753 -5.414 -0.515 1.00 36.34 100 GLY A CA 1
ATOM 745 C C . GLY A 1 100 ? -18.552 -4.202 -1.418 1.00 36.34 100 GLY A C 1
ATOM 746 O O . GLY A 1 100 ? -18.408 -4.407 -2.617 1.00 36.34 100 GLY A O 1
ATOM 747 N N . ARG A 1 101 ? -18.445 -2.963 -0.919 1.00 37.91 101 ARG A N 1
ATOM 748 C CA . ARG A 1 101 ? -17.892 -1.889 -1.765 1.00 37.91 101 ARG A CA 1
ATOM 749 C C . ARG A 1 101 ? -16.370 -1.920 -1.708 1.00 37.91 101 ARG A C 1
ATOM 751 O O . ARG A 1 101 ? -15.743 -1.179 -0.956 1.00 37.91 101 ARG A O 1
ATOM 758 N N . VAL A 1 102 ? -15.802 -2.818 -2.517 1.00 41.44 102 VAL A N 1
ATOM 759 C CA . VAL A 1 102 ? -14.471 -2.638 -3.108 1.00 41.44 102 VAL A CA 1
ATOM 760 C C . VAL A 1 102 ? -14.383 -1.170 -3.527 1.00 41.44 102 VAL A C 1
ATOM 762 O O . VAL A 1 102 ? -15.348 -0.646 -4.086 1.00 41.44 102 VAL A O 1
ATOM 765 N N . VAL A 1 103 ? -13.282 -0.479 -3.221 1.00 43.22 103 VAL A N 1
ATOM 766 C CA . VAL A 1 103 ? -12.972 0.811 -3.855 1.00 43.22 103 VAL A CA 1
ATOM 767 C C . VAL A 1 103 ? -12.705 0.513 -5.334 1.00 43.22 103 VAL A C 1
ATOM 769 O O . VAL A 1 103 ? -11.576 0.426 -5.791 1.00 43.22 103 VAL A O 1
ATOM 772 N N . GLU A 1 104 ? -13.784 0.238 -6.055 1.00 39.59 104 GLU A N 1
ATOM 773 C CA . GLU A 1 104 ? -13.889 0.132 -7.495 1.00 39.59 104 GLU A CA 1
ATOM 774 C C . GLU A 1 104 ? -14.240 1.540 -7.978 1.00 39.59 104 GLU A C 1
ATOM 776 O O . GLU A 1 104 ? -15.322 1.809 -8.483 1.00 39.59 104 GLU A O 1
ATOM 781 N N . GLU A 1 105 ? -13.345 2.493 -7.720 1.00 38.59 105 GLU A N 1
ATOM 782 C CA . GLU A 1 105 ? -13.412 3.803 -8.358 1.00 38.59 105 GLU A CA 1
ATOM 783 C C . GLU A 1 105 ? -12.241 3.857 -9.334 1.00 38.59 105 GLU A C 1
ATOM 785 O O . GLU A 1 105 ? -11.105 4.197 -9.006 1.00 38.59 105 GLU A O 1
ATOM 790 N N . TRP A 1 106 ? -12.556 3.349 -10.525 1.00 42.66 106 TRP A N 1
ATOM 791 C CA . TRP A 1 106 ? -11.812 3.418 -11.772 1.00 42.66 106 TRP A CA 1
ATOM 792 C C . TRP A 1 106 ? -10.880 4.642 -11.834 1.00 42.66 106 TRP A C 1
ATOM 794 O O . TRP A 1 106 ? -11.326 5.785 -11.898 1.00 42.66 106 TRP A O 1
ATOM 804 N N . LEU A 1 107 ? -9.574 4.402 -11.975 1.00 47.50 107 LEU A N 1
ATOM 805 C CA . LEU A 1 107 ? -8.642 5.398 -12.529 1.00 47.50 107 LEU A CA 1
ATOM 806 C C . LEU A 1 107 ? -8.904 5.677 -14.018 1.00 47.50 107 LEU A C 1
ATOM 808 O O . LEU A 1 107 ? -8.196 6.466 -14.635 1.00 47.50 107 LEU A O 1
ATOM 812 N N . LEU A 1 108 ? -9.897 5.008 -14.602 1.00 41.66 108 LEU A N 1
ATOM 813 C CA . LEU A 1 108 ? -10.038 4.857 -16.052 1.00 41.66 108 LEU A CA 1
ATOM 814 C C . LEU A 1 108 ? -11.008 5.924 -16.628 1.00 41.66 108 LEU A C 1
ATOM 816 O O . LEU A 1 108 ? -11.150 6.002 -17.841 1.00 41.66 108 LEU A O 1
ATOM 820 N N . ASP A 1 109 ? -11.606 6.792 -15.792 1.00 37.53 109 ASP A N 1
ATOM 821 C CA . ASP A 1 109 ? -12.612 7.783 -16.237 1.00 37.53 109 ASP A CA 1
ATOM 822 C C . ASP A 1 109 ? -12.197 9.260 -16.089 1.00 37.53 109 ASP A C 1
ATOM 824 O O . ASP A 1 109 ? -12.952 10.186 -16.383 1.00 37.53 109 ASP A O 1
ATOM 828 N N . LYS A 1 110 ? -10.960 9.542 -15.666 1.00 39.34 110 LYS A N 1
ATOM 829 C CA . LYS A 1 110 ? -10.390 10.876 -15.897 1.00 39.34 110 LYS A CA 1
ATOM 830 C C . LYS A 1 110 ? -9.797 10.823 -17.293 1.00 39.34 110 LYS A C 1
ATOM 832 O O . LYS A 1 110 ? -8.724 10.256 -17.428 1.00 39.34 110 LYS A O 1
ATOM 837 N N . GLY A 1 111 ? -10.496 11.368 -18.293 1.00 37.28 111 GLY A N 1
ATOM 838 C CA . GLY A 1 111 ? -10.132 11.429 -19.721 1.00 37.28 111 GLY A CA 1
ATOM 839 C C . GLY A 1 111 ? -8.781 12.084 -20.063 1.00 37.28 111 GLY A C 1
ATOM 840 O O . GLY A 1 111 ? -8.702 12.945 -20.931 1.00 37.28 111 GLY A O 1
ATOM 841 N N . ARG A 1 112 ? -7.707 11.679 -19.385 1.00 43.09 112 ARG A N 1
ATOM 842 C CA . ARG A 1 112 ? -6.312 11.921 -19.718 1.00 43.09 112 ARG A CA 1
ATOM 843 C C . ARG A 1 112 ? -5.785 10.618 -20.304 1.00 43.09 112 ARG A C 1
ATOM 845 O O . ARG A 1 112 ? -5.755 9.586 -19.640 1.00 43.09 112 ARG A O 1
ATOM 852 N N . GLN A 1 113 ? -5.410 10.685 -21.571 1.00 41.44 113 GLN A N 1
ATOM 853 C CA . GLN A 1 113 ? -4.668 9.663 -22.297 1.00 41.44 113 GLN A CA 1
ATOM 854 C C . GLN A 1 113 ? -3.525 9.135 -21.402 1.00 41.44 113 GLN A C 1
ATOM 856 O O . GLN A 1 113 ? -2.669 9.906 -20.974 1.00 41.44 113 GLN A O 1
ATOM 861 N N . LEU A 1 114 ? -3.567 7.852 -21.026 1.00 48.12 114 LEU A N 1
ATOM 862 C CA . LEU A 1 114 ? -2.676 7.263 -20.018 1.00 48.12 114 LEU A CA 1
ATOM 863 C C . LEU A 1 114 ? -1.211 7.282 -20.500 1.00 48.12 114 LEU A C 1
ATOM 865 O O . LEU A 1 114 ? -0.830 6.493 -21.365 1.00 48.12 114 LEU A O 1
ATOM 869 N N . THR A 1 115 ? -0.377 8.149 -19.921 1.00 56.34 115 THR A N 1
ATOM 870 C CA . THR A 1 115 ? 1.090 8.058 -19.991 1.00 56.34 115 THR A CA 1
ATOM 871 C C . THR A 1 115 ? 1.543 6.819 -19.215 1.00 56.34 115 THR A C 1
ATOM 873 O O . THR A 1 115 ? 1.043 6.561 -18.122 1.00 56.34 115 THR A O 1
ATOM 876 N N . ILE A 1 116 ? 2.422 5.994 -19.793 1.00 65.62 116 ILE A N 1
ATOM 877 C CA . ILE A 1 116 ? 2.898 4.736 -19.186 1.00 65.62 116 ILE A CA 1
ATOM 878 C C . ILE A 1 116 ? 3.475 5.033 -17.795 1.00 65.62 116 ILE A C 1
ATOM 880 O O . ILE A 1 116 ? 4.331 5.903 -17.673 1.00 65.62 116 ILE A O 1
ATOM 884 N N . PHE A 1 117 ? 3.036 4.310 -16.759 1.00 73.62 117 PHE A N 1
ATOM 885 C CA . PHE A 1 117 ? 3.672 4.388 -15.447 1.00 73.62 117 PHE A CA 1
ATOM 886 C C . PHE A 1 117 ? 4.912 3.500 -15.467 1.00 73.62 117 PHE A C 1
ATOM 888 O O . PHE A 1 117 ? 4.811 2.273 -15.383 1.00 73.62 117 PHE A O 1
ATOM 895 N N . ASN A 1 118 ? 6.070 4.127 -15.653 1.00 77.06 118 ASN A N 1
ATOM 896 C CA . ASN A 1 118 ? 7.318 3.425 -15.909 1.00 77.06 118 ASN A CA 1
ATOM 897 C C . ASN A 1 118 ? 8.008 2.981 -14.619 1.00 77.06 118 ASN A C 1
ATOM 899 O O . ASN A 1 118 ? 8.062 3.712 -13.630 1.00 77.06 118 ASN A O 1
ATOM 903 N N . SER A 1 119 ? 8.607 1.791 -14.683 1.00 84.56 119 SER A N 1
ATOM 904 C CA . SER A 1 119 ? 9.570 1.275 -13.710 1.00 84.56 119 SER A CA 1
ATOM 905 C C . SER A 1 119 ? 9.133 1.468 -12.250 1.00 84.56 119 SER A C 1
ATOM 907 O O . SER A 1 119 ? 9.825 2.110 -11.452 1.00 84.56 119 SER A O 1
ATOM 909 N N . GLN A 1 120 ? 7.996 0.884 -11.885 1.00 86.31 120 GLN A N 1
ATOM 910 C CA . GLN A 1 120 ? 7.471 0.915 -10.520 1.00 86.31 120 GLN A CA 1
ATOM 911 C C . GLN A 1 120 ? 8.458 0.235 -9.563 1.00 86.31 120 GLN A C 1
ATOM 913 O O . GLN A 1 120 ? 8.826 -0.924 -9.748 1.00 86.31 120 GLN A O 1
ATOM 918 N N . ALA A 1 121 ? 8.928 0.967 -8.555 1.00 90.31 121 ALA A N 1
ATOM 919 C CA . ALA A 1 121 ? 10.026 0.529 -7.698 1.00 90.31 121 ALA A CA 1
ATOM 920 C C . ALA A 1 121 ? 9.560 0.055 -6.323 1.00 90.31 121 ALA A C 1
ATOM 922 O O . ALA A 1 121 ? 10.103 -0.923 -5.807 1.00 90.31 121 ALA A O 1
ATOM 923 N N . ALA A 1 122 ? 8.554 0.706 -5.735 1.00 92.75 122 ALA A N 1
ATOM 924 C CA . ALA A 1 122 ? 8.040 0.304 -4.431 1.00 92.75 122 ALA A CA 1
ATOM 925 C C . ALA A 1 122 ? 6.558 0.637 -4.241 1.00 92.75 122 ALA A C 1
ATOM 927 O O . ALA A 1 122 ? 6.102 1.700 -4.661 1.00 92.75 122 ALA A O 1
ATOM 928 N N . VAL A 1 123 ? 5.842 -0.244 -3.537 1.00 93.25 123 VAL A N 1
ATOM 929 C CA . VAL A 1 123 ? 4.529 0.036 -2.942 1.00 93.25 123 VAL A CA 1
ATOM 930 C C . VAL A 1 123 ? 4.715 0.265 -1.452 1.00 93.25 123 VAL A C 1
ATOM 932 O O . VAL A 1 123 ? 5.261 -0.587 -0.756 1.00 93.25 123 VAL A O 1
ATOM 935 N N . ARG A 1 124 ? 4.225 1.393 -0.953 1.00 94.50 124 ARG A N 1
ATOM 936 C CA . ARG A 1 124 ? 4.217 1.748 0.464 1.00 94.50 124 ARG A CA 1
ATOM 937 C C . ARG A 1 124 ? 2.789 1.897 0.955 1.00 94.50 124 ARG A C 1
ATOM 939 O O . ARG A 1 124 ? 1.965 2.528 0.297 1.00 94.50 124 ARG 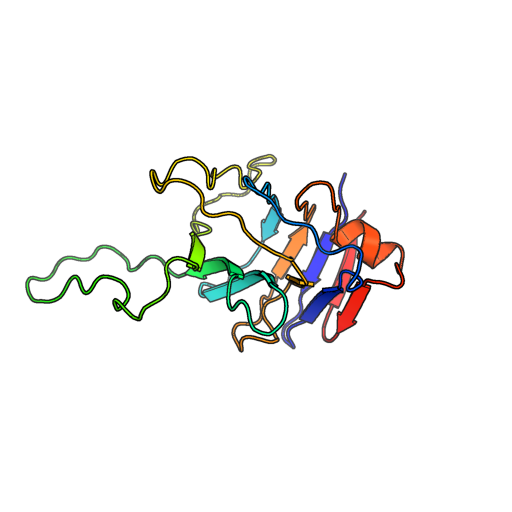A O 1
ATOM 946 N N . VAL A 1 125 ? 2.497 1.325 2.113 1.00 94.44 125 VAL A N 1
ATOM 947 C CA . VAL A 1 125 ? 1.161 1.290 2.713 1.00 94.44 125 VAL A CA 1
ATOM 948 C C . VAL A 1 125 ? 1.242 1.827 4.129 1.00 94.44 125 VAL A C 1
ATOM 950 O O . VAL A 1 125 ? 2.100 1.399 4.896 1.00 94.44 125 VAL A O 1
ATOM 953 N N . GLY A 1 126 ? 0.338 2.734 4.485 1.00 91.38 126 GLY A N 1
ATOM 954 C CA . GLY A 1 126 ? 0.233 3.282 5.837 1.00 91.38 126 GLY A CA 1
ATOM 955 C C . GLY A 1 126 ? 0.746 4.710 6.005 1.00 91.38 126 GLY A C 1
ATOM 956 O O . GLY A 1 126 ? 0.541 5.294 7.063 1.00 91.38 126 GLY A O 1
ATOM 957 N N . GLY A 1 127 ? 1.381 5.308 4.991 1.00 88.50 127 GLY A N 1
ATOM 958 C CA . GLY A 1 127 ? 1.606 6.760 4.927 1.00 88.50 127 GLY A CA 1
ATOM 959 C C . GLY A 1 127 ? 2.552 7.361 5.972 1.00 88.50 127 GLY A C 1
ATOM 960 O O . GLY A 1 127 ? 2.695 8.587 6.033 1.00 88.50 127 GLY A O 1
ATOM 961 N N . ARG A 1 128 ? 3.193 6.527 6.802 1.00 90.69 128 ARG A N 1
ATOM 962 C CA . ARG A 1 128 ? 4.124 6.952 7.858 1.00 90.69 128 ARG A CA 1
ATOM 963 C C . ARG A 1 128 ? 5.333 7.700 7.291 1.00 90.69 128 ARG A C 1
ATOM 965 O O . ARG A 1 128 ? 5.746 8.701 7.864 1.00 90.69 128 ARG A O 1
ATOM 972 N N . ASP A 1 129 ? 5.833 7.272 6.136 1.00 88.62 129 ASP A N 1
ATOM 973 C CA . ASP A 1 129 ? 6.939 7.892 5.393 1.00 88.62 129 ASP A CA 1
ATOM 974 C C . ASP A 1 129 ? 6.597 9.277 4.815 1.00 88.62 129 ASP A C 1
ATOM 976 O O . ASP A 1 129 ? 7.488 10.037 4.447 1.00 88.62 129 ASP A O 1
ATOM 980 N N . ARG A 1 130 ? 5.307 9.624 4.737 1.00 86.56 130 ARG A N 1
ATOM 981 C CA . ARG A 1 130 ? 4.813 10.894 4.178 1.00 86.56 130 ARG A CA 1
ATOM 982 C C . ARG A 1 130 ? 4.272 11.857 5.232 1.00 86.56 130 ARG A C 1
ATOM 984 O O . ARG A 1 130 ? 3.620 12.835 4.877 1.00 86.56 130 ARG A O 1
ATOM 991 N N . GLY A 1 131 ? 4.486 11.570 6.518 1.00 85.56 131 GLY A N 1
ATOM 992 C CA . GLY A 1 131 ? 3.996 12.405 7.621 1.00 85.56 131 GLY A CA 1
ATOM 993 C C . GLY A 1 131 ? 2.469 12.419 7.776 1.00 85.56 131 GLY A C 1
ATOM 994 O O . GLY A 1 131 ? 1.942 13.177 8.584 1.00 85.56 131 GLY A O 1
ATOM 995 N N . ARG A 1 132 ? 1.751 11.567 7.032 1.00 87.50 132 ARG A N 1
ATOM 996 C CA . ARG A 1 132 ? 0.289 11.397 7.086 1.00 87.50 132 ARG A CA 1
ATOM 997 C C . ARG A 1 132 ? -0.040 9.936 7.424 1.00 87.50 132 ARG A C 1
ATOM 999 O O . ARG A 1 132 ? -0.624 9.243 6.583 1.00 87.50 132 ARG A O 1
ATOM 1006 N N . PRO A 1 133 ? 0.375 9.448 8.613 1.00 91.88 133 PRO A N 1
ATOM 1007 C CA . PRO A 1 133 ? 0.239 8.047 8.978 1.00 91.88 133 PRO A CA 1
ATOM 1008 C C . PRO A 1 133 ? -1.231 7.645 9.062 1.00 91.88 133 PRO A C 1
ATOM 1010 O O . PRO A 1 133 ? -2.037 8.290 9.739 1.00 91.88 133 PRO A O 1
ATOM 1013 N N . PHE A 1 134 ? -1.560 6.544 8.402 1.00 90.31 134 PHE A N 1
ATOM 1014 C CA . PHE A 1 134 ? -2.849 5.895 8.521 1.00 90.31 134 PHE A CA 1
ATOM 1015 C C . PHE A 1 134 ? -2.975 5.185 9.871 1.00 90.31 134 PHE A C 1
ATOM 1017 O O . PHE A 1 134 ? -2.042 4.543 10.348 1.00 90.31 134 PHE A O 1
ATOM 1024 N N . GLN A 1 135 ? -4.157 5.290 10.463 1.00 91.94 135 GLN A N 1
ATOM 1025 C CA . GLN A 1 135 ? -4.574 4.623 11.686 1.00 91.94 135 GLN A CA 1
ATOM 1026 C C . GLN A 1 135 ? -5.943 4.005 11.441 1.00 91.94 135 GLN A C 1
ATOM 1028 O O . GLN A 1 135 ? -6.871 4.691 11.005 1.00 91.94 135 GLN A O 1
ATOM 1033 N N . GLY A 1 136 ? -6.098 2.725 11.747 1.00 89.81 136 GLY A N 1
ATOM 1034 C CA . GLY A 1 136 ? -7.309 1.977 11.427 1.00 89.81 136 GLY A CA 1
ATOM 1035 C C . GLY A 1 136 ? -6.989 0.600 10.874 1.00 89.81 136 GLY A C 1
ATOM 1036 O O . GLY A 1 136 ? -5.909 0.071 11.102 1.00 89.81 136 GLY A O 1
ATOM 1037 N N . GLN A 1 137 ? -7.929 0.003 10.154 1.00 90.19 137 GLN A N 1
ATOM 1038 C CA . GLN A 1 137 ? -7.754 -1.318 9.554 1.00 90.19 137 GLN A CA 1
ATOM 1039 C C . GLN A 1 137 ? -7.649 -1.209 8.036 1.00 90.19 137 GLN A C 1
ATOM 1041 O O . GLN A 1 137 ? -8.379 -0.427 7.428 1.00 90.19 137 GLN A O 1
ATOM 1046 N N . LEU A 1 138 ? -6.766 -2.008 7.441 1.00 89.44 138 LEU A N 1
ATOM 1047 C CA . LEU A 1 138 ? -6.644 -2.224 6.001 1.00 89.44 138 LEU A CA 1
ATOM 1048 C C . LEU A 1 138 ? -6.796 -3.709 5.702 1.00 89.44 138 LEU A C 1
ATOM 1050 O O . LEU A 1 138 ? -6.183 -4.534 6.373 1.00 89.44 138 LEU A O 1
ATOM 1054 N N . SER A 1 139 ? -7.585 -4.046 4.690 1.00 86.62 139 SER A N 1
ATOM 1055 C CA . SER A 1 139 ? -7.849 -5.423 4.291 1.00 86.62 139 SER A CA 1
ATOM 1056 C C . SER A 1 139 ? -7.818 -5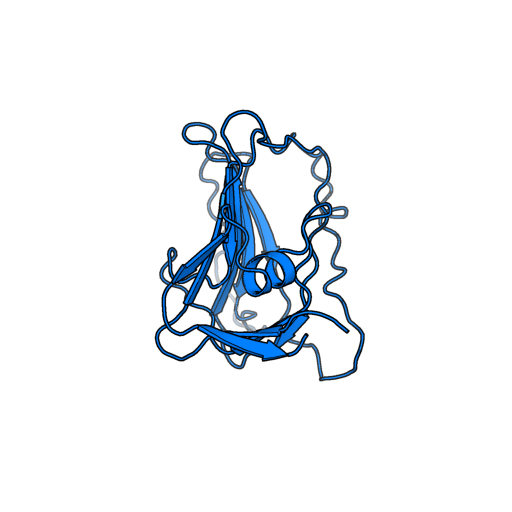.594 2.780 1.00 86.62 139 SER A C 1
ATOM 1058 O O . SER A 1 139 ? -8.164 -4.687 2.021 1.00 86.62 139 SER A O 1
ATOM 1060 N N . GLY A 1 140 ? -7.383 -6.774 2.336 1.00 83.69 140 GLY A N 1
ATOM 1061 C CA . GLY A 1 140 ? -7.487 -7.188 0.937 1.00 83.69 140 GLY A CA 1
ATOM 1062 C C . GLY A 1 140 ? -6.800 -6.257 -0.067 1.00 83.69 140 GLY A C 1
ATOM 1063 O O . GLY A 1 140 ? -7.333 -6.063 -1.156 1.00 83.69 140 GLY A O 1
ATOM 1064 N N . LEU A 1 141 ? -5.647 -5.667 0.285 1.00 87.38 141 LEU A N 1
ATOM 1065 C CA . LEU A 1 141 ? -4.887 -4.833 -0.650 1.00 87.38 141 LEU A CA 1
ATOM 1066 C C . LEU A 1 141 ? -4.423 -5.665 -1.848 1.00 87.38 141 LEU A C 1
ATOM 1068 O O . LEU A 1 141 ? -3.620 -6.591 -1.709 1.00 87.38 141 LEU A O 1
ATOM 1072 N N . TYR A 1 142 ? -4.898 -5.271 -3.019 1.00 85.44 142 TYR A N 1
ATOM 1073 C CA . TYR A 1 142 ? -4.577 -5.849 -4.307 1.00 85.44 142 TYR A CA 1
ATOM 1074 C C . TYR A 1 142 ? -4.039 -4.762 -5.232 1.00 85.44 142 TYR A C 1
ATOM 1076 O O . TYR A 1 142 ? -4.692 -3.736 -5.424 1.00 85.44 142 TYR A O 1
ATOM 1084 N N . TYR A 1 143 ? -2.877 -4.996 -5.836 1.00 84.50 143 TYR A N 1
ATOM 1085 C CA . TYR A 1 143 ? -2.292 -4.101 -6.828 1.00 84.50 143 TYR A CA 1
ATOM 1086 C C . TYR A 1 143 ? -1.726 -4.893 -8.008 1.00 84.50 143 TYR A C 1
ATOM 1088 O O . TYR A 1 143 ? -0.753 -5.616 -7.842 1.00 84.50 143 TYR A O 1
ATOM 1096 N N . ASN A 1 144 ? -2.324 -4.781 -9.198 1.00 84.06 144 ASN A N 1
ATOM 1097 C CA . ASN A 1 144 ? -1.842 -5.435 -10.429 1.00 84.06 144 ASN A CA 1
ATOM 1098 C C . ASN A 1 144 ? -1.515 -6.943 -10.285 1.00 84.06 144 ASN A C 1
ATOM 1100 O O . ASN A 1 144 ? -0.568 -7.436 -10.887 1.00 84.06 144 ASN A O 1
ATOM 1104 N N . GLY A 1 145 ? -2.280 -7.685 -9.478 1.00 83.81 145 GLY A N 1
ATOM 1105 C CA . GLY A 1 145 ? -2.035 -9.111 -9.199 1.00 83.81 145 GLY A CA 1
ATOM 1106 C C . GLY A 1 145 ? -1.346 -9.371 -7.857 1.00 83.81 145 GLY A C 1
ATOM 1107 O O . GLY A 1 145 ? -1.467 -10.460 -7.301 1.00 83.81 145 GLY A O 1
ATOM 1108 N N . LEU A 1 146 ? -0.688 -8.360 -7.290 1.00 88.06 146 LEU A N 1
ATOM 1109 C CA . LEU A 1 146 ? 0.009 -8.429 -6.012 1.00 88.06 146 LEU A CA 1
ATOM 1110 C C . LEU A 1 146 ? -0.982 -8.320 -4.843 1.00 88.06 146 LEU A C 1
ATOM 1112 O O . LEU A 1 146 ? -1.545 -7.252 -4.592 1.00 88.06 146 LEU A O 1
ATOM 1116 N N . LYS A 1 147 ? -1.158 -9.404 -4.082 1.00 90.88 147 LYS A N 1
ATOM 1117 C CA . LYS A 1 147 ? -1.889 -9.405 -2.802 1.00 90.88 147 LYS A CA 1
ATOM 1118 C C . LYS A 1 147 ? -0.945 -9.005 -1.668 1.00 90.88 147 LYS A C 1
ATOM 1120 O O . LYS A 1 147 ? -0.461 -9.847 -0.919 1.00 90.88 147 LYS A O 1
ATOM 1125 N N . LEU A 1 148 ? -0.646 -7.713 -1.568 1.00 91.88 148 LEU A N 1
ATOM 1126 C CA . LEU A 1 148 ? 0.452 -7.211 -0.735 1.00 91.88 148 LEU A CA 1
ATOM 1127 C C . LEU A 1 148 ? 0.305 -7.577 0.750 1.00 91.88 148 LEU A C 1
ATOM 1129 O O . LEU A 1 148 ? 1.287 -7.978 1.365 1.00 91.88 148 LEU A O 1
ATOM 1133 N N . LEU A 1 149 ? -0.903 -7.483 1.321 1.00 91.12 149 LEU A N 1
ATOM 1134 C CA . LEU A 1 149 ? -1.110 -7.849 2.731 1.00 91.12 149 LEU A CA 1
ATOM 1135 C C . LEU A 1 149 ? -0.918 -9.352 2.975 1.00 91.12 149 LEU A C 1
ATOM 1137 O O . LEU A 1 149 ? -0.391 -9.712 4.016 1.00 91.12 149 LEU A O 1
ATOM 1141 N N . ALA A 1 150 ? -1.284 -10.215 2.025 1.00 91.88 150 ALA A N 1
ATOM 1142 C CA . ALA A 1 150 ? -1.035 -11.652 2.154 1.00 91.88 150 ALA A CA 1
ATOM 1143 C C . ALA A 1 150 ? 0.473 -11.946 2.139 1.00 91.88 150 ALA A C 1
ATOM 1145 O O . ALA A 1 150 ? 0.987 -12.579 3.051 1.00 91.88 150 ALA A O 1
ATOM 1146 N N . LEU A 1 151 ? 1.211 -11.349 1.195 1.00 92.75 151 LEU A N 1
ATOM 1147 C CA . LEU A 1 151 ? 2.677 -11.461 1.143 1.00 92.75 151 LEU A CA 1
ATOM 1148 C C . LEU A 1 151 ? 3.357 -10.942 2.420 1.00 92.75 151 LEU A C 1
ATOM 1150 O O . LEU A 1 151 ? 4.402 -11.449 2.822 1.00 92.75 151 LEU A O 1
ATOM 1154 N N . ALA A 1 152 ? 2.784 -9.911 3.045 1.00 92.56 152 ALA A N 1
ATOM 1155 C CA . ALA A 1 152 ? 3.248 -9.399 4.328 1.00 92.56 152 ALA A CA 1
ATOM 1156 C C . ALA A 1 152 ? 3.033 -10.405 5.467 1.00 92.56 152 ALA A C 1
ATOM 1158 O O . ALA A 1 152 ? 3.922 -10.557 6.303 1.00 92.56 152 ALA A O 1
ATOM 1159 N N . ALA A 1 153 ? 1.887 -11.091 5.490 1.00 91.56 153 ALA A N 1
ATOM 1160 C CA . ALA A 1 153 ? 1.576 -12.101 6.500 1.00 91.56 153 ALA A CA 1
ATOM 1161 C C . ALA A 1 153 ? 2.438 -13.358 6.335 1.00 91.56 153 ALA A C 1
ATOM 1163 O O . ALA A 1 153 ? 2.908 -13.910 7.325 1.00 91.56 153 ALA A O 1
ATOM 1164 N N . GLU A 1 154 ? 2.734 -13.735 5.092 1.00 91.94 154 GLU A N 1
ATOM 1165 C CA . GLU A 1 154 ? 3.636 -14.838 4.744 1.00 91.94 154 GLU A CA 1
ATOM 1166 C C . GLU A 1 154 ? 5.120 -14.530 5.027 1.00 91.94 154 GLU A C 1
ATOM 1168 O O . GLU A 1 154 ? 5.964 -15.420 4.942 1.00 91.94 154 GLU A O 1
ATOM 1173 N N . GLY A 1 155 ? 5.473 -13.279 5.348 1.00 90.81 155 GLY A N 1
ATOM 1174 C CA . GLY A 1 155 ? 6.861 -12.886 5.606 1.00 90.81 155 GLY A CA 1
ATOM 1175 C C . GLY A 1 155 ? 7.737 -12.873 4.350 1.00 90.81 155 GLY A C 1
ATOM 1176 O O . GLY A 1 155 ? 8.931 -13.167 4.415 1.00 90.81 155 GLY A O 1
ATOM 1177 N N . HIS A 1 156 ? 7.159 -12.542 3.192 1.00 93.75 156 HIS A N 1
ATOM 1178 C CA . HIS A 1 156 ? 7.867 -12.540 1.915 1.00 93.75 156 HIS A CA 1
ATOM 1179 C C . HIS A 1 156 ? 9.121 -11.632 1.957 1.00 93.75 156 HIS A C 1
ATOM 1181 O O . HIS A 1 156 ? 9.021 -10.480 2.381 1.00 93.75 156 HIS A O 1
ATOM 1187 N N . PRO A 1 157 ? 10.292 -12.049 1.426 1.00 92.81 157 PRO A N 1
ATOM 1188 C CA . PRO A 1 157 ? 11.569 -11.323 1.579 1.00 92.81 157 PRO A CA 1
ATOM 1189 C C . PRO A 1 157 ? 11.595 -9.922 0.944 1.00 92.81 157 PRO A C 1
ATOM 1191 O O . PRO A 1 157 ? 12.439 -9.087 1.264 1.00 92.81 157 PRO A O 1
ATOM 1194 N N . ARG A 1 158 ? 10.671 -9.659 0.014 1.00 92.94 158 ARG A N 1
ATOM 1195 C CA . ARG A 1 158 ? 10.488 -8.346 -0.634 1.00 92.94 158 ARG A CA 1
ATOM 1196 C C . ARG A 1 158 ? 9.605 -7.385 0.171 1.00 92.94 158 ARG A C 1
ATOM 1198 O O . ARG A 1 158 ? 9.470 -6.230 -0.230 1.00 92.94 158 ARG A O 1
ATOM 1205 N N . VAL A 1 159 ? 8.998 -7.854 1.261 1.00 95.50 159 VAL A N 1
ATOM 1206 C CA . VAL A 1 159 ? 8.142 -7.063 2.144 1.00 95.50 159 VAL A CA 1
ATOM 1207 C C . VAL A 1 159 ? 8.908 -6.684 3.406 1.00 95.50 159 VAL A C 1
ATOM 1209 O O . VAL A 1 159 ? 9.562 -7.512 4.031 1.00 95.50 159 VAL A O 1
ATOM 1212 N N . ARG A 1 160 ? 8.802 -5.417 3.802 1.00 95.56 160 ARG A N 1
ATOM 1213 C CA . ARG A 1 160 ? 9.294 -4.901 5.081 1.00 95.56 160 ARG A CA 1
ATOM 1214 C C . ARG A 1 160 ? 8.143 -4.285 5.860 1.00 95.56 160 ARG A C 1
ATOM 1216 O O . ARG A 1 160 ? 7.355 -3.526 5.296 1.00 95.56 160 ARG A O 1
ATOM 1223 N N . LEU A 1 161 ? 8.064 -4.624 7.142 1.00 94.62 161 LEU A N 1
ATOM 1224 C CA . LEU A 1 161 ? 7.059 -4.134 8.080 1.00 94.62 161 LEU A CA 1
ATOM 1225 C C . LEU A 1 161 ? 7.749 -3.268 9.129 1.00 94.62 161 LEU A C 1
ATOM 1227 O O . LEU A 1 161 ? 8.740 -3.689 9.719 1.00 94.62 161 LEU A O 1
ATOM 1231 N N . GLU A 1 162 ? 7.226 -2.071 9.368 1.00 94.38 162 GLU A N 1
ATOM 1232 C CA . GLU A 1 162 ? 7.804 -1.121 10.315 1.00 94.38 162 GLU A CA 1
ATOM 1233 C C . GLU A 1 162 ? 6.716 -0.421 11.134 1.00 94.38 162 GLU A C 1
ATOM 1235 O O . GLU A 1 162 ? 5.699 0.020 10.596 1.00 94.38 162 GLU A O 1
ATOM 1240 N N . GLY A 1 163 ? 6.973 -0.210 12.427 1.00 92.62 163 GLY A N 1
ATOM 1241 C CA . GLY A 1 163 ? 6.093 0.559 13.313 1.00 92.62 163 GLY A CA 1
ATOM 1242 C C . GLY A 1 163 ? 4.985 -0.255 13.976 1.00 92.62 163 GLY A C 1
ATOM 1243 O O . GLY A 1 163 ? 5.123 -1.452 14.202 1.00 92.62 163 GLY A O 1
ATOM 1244 N N . ASP A 1 164 ? 3.904 0.437 14.333 1.00 92.56 164 ASP A N 1
ATOM 1245 C CA . ASP A 1 164 ? 2.794 -0.093 15.132 1.00 92.56 164 ASP A CA 1
ATOM 1246 C C . ASP A 1 164 ? 1.771 -0.814 14.237 1.00 92.56 164 ASP A C 1
ATOM 1248 O O . ASP A 1 164 ? 0.721 -0.270 13.879 1.00 92.56 164 ASP A O 1
ATOM 1252 N N . LEU A 1 165 ? 2.146 -2.015 13.786 1.00 93.50 165 LEU A N 1
ATOM 1253 C CA . LEU A 1 165 ? 1.388 -2.841 12.849 1.00 93.50 165 LEU A CA 1
ATOM 1254 C C . LEU A 1 165 ? 1.016 -4.184 13.481 1.00 93.50 165 LEU A C 1
ATOM 1256 O O . LEU A 1 165 ? 1.875 -4.882 14.016 1.00 93.50 165 LEU A O 1
ATOM 1260 N N . ARG A 1 166 ? -0.248 -4.594 13.347 1.00 93.62 166 ARG A N 1
ATOM 1261 C CA . ARG A 1 166 ? -0.727 -5.889 13.849 1.00 93.62 166 ARG A CA 1
ATOM 1262 C C . ARG A 1 166 ? -1.561 -6.627 12.809 1.00 93.62 166 ARG A C 1
ATOM 1264 O O . ARG A 1 166 ? -2.492 -6.051 12.252 1.00 93.62 166 ARG A O 1
ATOM 1271 N N . LEU A 1 167 ? -1.274 -7.909 12.594 1.00 92.00 167 LEU A N 1
ATOM 1272 C CA . LEU A 1 167 ? -2.135 -8.801 11.814 1.00 92.00 167 LEU A CA 1
ATOM 1273 C C . LEU A 1 167 ? -3.400 -9.129 12.626 1.00 92.00 167 LEU A C 1
ATOM 1275 O O . LEU A 1 167 ? -3.309 -9.495 13.799 1.00 92.00 167 LEU A O 1
ATOM 1279 N N . VAL A 1 168 ? -4.576 -8.944 12.023 1.00 88.19 168 VAL A N 1
ATOM 1280 C CA . VAL A 1 168 ? -5.883 -9.097 12.694 1.00 88.19 168 VAL A CA 1
ATOM 1281 C C . VAL A 1 168 ? -6.689 -10.272 12.142 1.00 88.19 168 VAL A C 1
ATOM 1283 O O . VAL A 1 168 ? -7.472 -10.854 12.886 1.00 88.19 168 VAL A O 1
ATOM 1286 N N . GLY A 1 169 ? -6.502 -10.644 10.875 1.00 79.12 169 GLY A N 1
ATOM 1287 C CA . GLY A 1 169 ? -7.162 -11.813 10.288 1.00 79.12 169 GLY A CA 1
ATOM 1288 C C . GLY A 1 169 ? -6.662 -12.136 8.882 1.00 79.12 169 GLY A C 1
ATOM 1289 O O . GLY A 1 169 ? -6.081 -11.267 8.231 1.00 79.12 169 GLY A O 1
ATOM 1290 N N . GLU A 1 170 ? -6.919 -13.365 8.434 1.00 67.56 170 GLU A N 1
ATOM 1291 C CA . GLU A 1 170 ? -6.674 -13.892 7.080 1.00 67.56 170 GLU A CA 1
ATOM 1292 C C . GLU A 1 170 ? -7.955 -14.444 6.445 1.00 67.56 170 GLU A C 1
ATOM 1294 O O . GLU A 1 170 ? -8.764 -15.063 7.172 1.00 67.56 170 GLU A O 1
#